Protein AF-A0A3F3MIF6-F1 (afdb_monomer_lite)

Secondary structure (DSSP, 8-state):
-PPPPHHHHHHHHHHHHHHHHHHTT-HHHHHTT---SS-EEEEEEE------EEEEEEEEESSSSEEEEEEEEEE-EEEEEEEEEEETTT--EEEEEEEEEEE--EEEEEEEEE--

Radius of gyration: 24.85 Å; chains: 1; bounding box: 62×23×60 Å

InterPro domains:
  IPR005618 Outer membrane protein, OmpW [PF03922] (40-116)
  IPR011250 Outer membrane protein/outer membrane enzyme PagP, beta-barrel [SSF56925] (25-116)

Organism: Acinetobacter baumannii (NCBI:txid470)

Structure (mmCIF, N/CA/C/O backbone):
data_AF-A0A3F3MIF6-F1
#
_entry.id   AF-A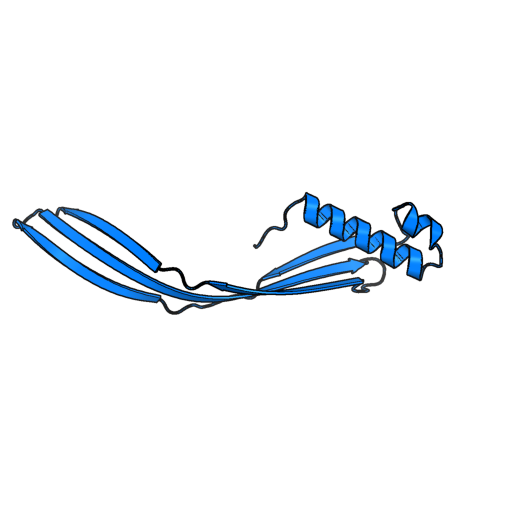0A3F3MIF6-F1
#
loop_
_atom_site.group_PDB
_atom_site.id
_atom_site.type_symbol
_atom_site.label_atom_id
_atom_site.label_alt_id
_atom_site.label_comp_id
_atom_site.label_asym_id
_atom_site.label_entity_id
_atom_site.label_seq_id
_atom_site.pdbx_PDB_ins_code
_atom_site.Cartn_x
_atom_site.Cartn_y
_atom_site.Cartn_z
_atom_site.occupancy
_atom_site.B_iso_or_equiv
_atom_site.auth_seq_id
_atom_site.auth_comp_id
_atom_site.auth_asym_id
_atom_site.auth_atom_id
_atom_site.pdbx_PDB_model_num
ATOM 1 N N . ASP A 1 1 ? 0.689 5.121 5.073 1.00 54.62 1 ASP A N 1
ATOM 2 C CA . ASP A 1 1 ? -0.659 4.987 5.651 1.00 54.62 1 ASP A CA 1
ATOM 3 C C . ASP A 1 1 ? -1.713 4.748 4.597 1.00 54.62 1 ASP A C 1
ATOM 5 O O . ASP A 1 1 ? -1.898 5.583 3.714 1.00 54.62 1 ASP A O 1
ATOM 9 N N . ILE A 1 2 ? -2.397 3.606 4.696 1.00 64.69 2 ILE A N 1
ATOM 10 C CA . ILE A 1 2 ? -3.626 3.352 3.941 1.00 64.69 2 ILE A CA 1
ATOM 11 C C . ILE A 1 2 ? -4.739 4.163 4.600 1.00 64.69 2 ILE A C 1
ATOM 13 O O . ILE A 1 2 ? -5.015 4.008 5.788 1.00 64.69 2 ILE A O 1
ATOM 17 N N . LYS A 1 3 ? -5.375 5.046 3.829 1.00 74.69 3 LYS A N 1
ATOM 18 C CA . LYS A 1 3 ? -6.500 5.851 4.307 1.00 74.69 3 LYS A CA 1
ATOM 19 C C . LYS A 1 3 ? -7.808 5.196 3.894 1.00 74.69 3 LYS A C 1
ATOM 21 O O . LYS A 1 3 ? -8.001 4.873 2.725 1.00 74.69 3 LYS A O 1
ATOM 26 N N . LEU A 1 4 ? -8.701 5.0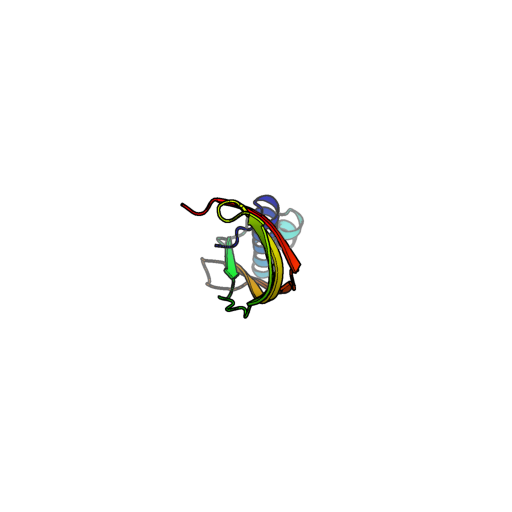21 4.862 1.00 81.81 4 LEU A N 1
ATOM 27 C CA . LEU A 1 4 ? -10.082 4.655 4.583 1.00 81.81 4 LEU A CA 1
ATOM 28 C C . LEU A 1 4 ? -10.825 5.863 4.013 1.00 81.81 4 LEU A C 1
ATOM 30 O O . LEU A 1 4 ? -10.569 6.990 4.433 1.00 81.81 4 LEU A O 1
ATOM 34 N N . ASN A 1 5 ? -11.756 5.607 3.100 1.00 89.19 5 ASN A N 1
ATOM 35 C CA . ASN A 1 5 ? -12.716 6.609 2.658 1.00 89.19 5 ASN A CA 1
ATOM 36 C C . ASN A 1 5 ? -13.569 7.090 3.855 1.00 89.19 5 ASN A C 1
ATOM 38 O O . ASN A 1 5 ? -13.907 6.293 4.737 1.00 89.19 5 ASN A O 1
ATOM 42 N N . ASP A 1 6 ? -13.897 8.383 3.879 1.00 88.88 6 ASP A N 1
ATOM 43 C CA . ASP A 1 6 ? -14.607 9.023 4.991 1.00 88.88 6 ASP A CA 1
ATOM 44 C C . ASP A 1 6 ? -16.037 8.488 5.186 1.00 88.88 6 ASP A C 1
ATOM 46 O O . ASP A 1 6 ? -16.471 8.331 6.328 1.00 88.88 6 ASP A O 1
ATOM 50 N N . GLU A 1 7 ? -16.738 8.118 4.111 1.00 91.38 7 GLU A N 1
ATOM 51 C CA . GLU A 1 7 ? -18.062 7.482 4.173 1.00 91.38 7 GLU A CA 1
ATOM 52 C C . GLU A 1 7 ? -17.966 6.091 4.806 1.00 91.38 7 GLU A C 1
ATOM 54 O O . GLU A 1 7 ? -18.670 5.798 5.767 1.00 91.38 7 GLU A O 1
ATOM 59 N N . ILE A 1 8 ? -17.009 5.264 4.365 1.00 88.75 8 ILE A N 1
ATOM 60 C CA . ILE A 1 8 ? -16.791 3.921 4.935 1.00 88.75 8 ILE A CA 1
ATOM 61 C C . ILE A 1 8 ? -16.427 4.024 6.421 1.00 88.75 8 ILE A C 1
ATOM 63 O O . ILE A 1 8 ? -16.872 3.221 7.243 1.00 88.75 8 ILE A O 1
ATOM 67 N N . ARG A 1 9 ? -15.617 5.024 6.788 1.00 90.31 9 ARG A N 1
ATOM 68 C CA . ARG A 1 9 ? -15.284 5.296 8.189 1.00 90.31 9 ARG A CA 1
ATOM 69 C C . ARG A 1 9 ? -16.537 5.656 8.985 1.00 90.31 9 ARG A C 1
ATOM 71 O O . ARG A 1 9 ? -16.704 5.131 10.083 1.00 90.31 9 ARG A O 1
ATOM 78 N N . SER A 1 10 ? -17.385 6.531 8.451 1.00 92.12 10 SER A N 1
ATOM 79 C CA . SER A 1 10 ? -18.642 6.931 9.087 1.00 92.12 10 SER A CA 1
ATOM 80 C C . SER A 1 10 ? -19.573 5.732 9.287 1.00 92.12 10 SER A C 1
ATOM 82 O O . SER A 1 10 ? -20.024 5.501 10.408 1.00 92.12 10 SER A O 1
ATOM 84 N N . ASP A 1 11 ? -19.744 4.895 8.263 1.00 91.69 11 ASP A N 1
ATOM 85 C CA . ASP A 1 11 ? -20.569 3.686 8.327 1.00 91.69 11 ASP A CA 1
ATOM 86 C C . ASP A 1 11 ? -20.069 2.695 9.386 1.00 91.69 11 ASP A C 1
ATOM 88 O O . ASP A 1 11 ? -20.859 2.136 10.151 1.00 91.69 11 ASP A O 1
ATOM 92 N N . LEU A 1 12 ? -18.750 2.500 9.479 1.00 91.19 12 LEU A N 1
ATOM 93 C CA . LEU A 1 12 ? -18.120 1.646 10.491 1.00 91.19 12 LEU A CA 1
ATOM 94 C C . LEU A 1 12 ? -18.316 2.184 11.915 1.00 91.19 12 LEU A C 1
ATOM 96 O O . LEU A 1 12 ? -18.551 1.399 12.836 1.00 91.19 12 LEU A O 1
ATOM 100 N N . ILE A 1 13 ? -18.248 3.504 12.102 1.00 92.06 13 ILE A N 1
ATOM 101 C CA . ILE A 1 13 ? -18.529 4.161 13.388 1.00 92.06 13 ILE A CA 1
ATOM 102 C C . ILE A 1 13 ? -19.997 3.958 13.768 1.00 92.06 13 ILE A C 1
ATOM 104 O O . ILE A 1 13 ? -20.286 3.479 14.867 1.00 92.06 13 ILE A O 1
ATOM 108 N N . SER A 1 14 ? -20.928 4.239 12.852 1.00 93.25 14 SER A N 1
ATOM 109 C CA . SER A 1 14 ? -22.360 4.029 13.075 1.00 93.25 14 SER A CA 1
ATOM 110 C C . SER A 1 14 ? -22.680 2.564 13.382 1.00 93.25 14 SER A C 1
ATOM 112 O O . SER A 1 14 ? -23.445 2.280 14.303 1.00 93.25 14 SER A O 1
ATOM 114 N N . ALA A 1 15 ? -22.051 1.618 12.681 1.00 92.31 15 ALA A N 1
ATOM 115 C CA . ALA A 1 15 ? -22.174 0.193 12.974 1.00 92.31 15 ALA A CA 1
ATOM 116 C C . ALA A 1 15 ? -21.637 -0.169 14.367 1.00 92.31 15 ALA A C 1
ATOM 118 O O . ALA A 1 15 ? -22.286 -0.927 15.090 1.00 92.31 15 ALA A O 1
ATOM 119 N N . GLY A 1 16 ? -20.512 0.419 14.785 1.00 91.56 16 GLY A N 1
ATOM 120 C CA . GLY A 1 16 ? -19.992 0.287 16.147 1.00 91.56 16 GLY A CA 1
ATOM 121 C C . GLY A 1 16 ? -20.999 0.748 17.206 1.00 91.56 16 GLY A C 1
ATOM 122 O O . GLY A 1 16 ? -21.243 0.031 18.179 1.00 91.56 16 GLY A O 1
ATOM 123 N N . HIS A 1 17 ? -21.664 1.888 16.989 1.00 94.44 17 HIS A N 1
ATOM 124 C CA . HIS A 1 17 ? -22.717 2.366 17.890 1.00 94.44 17 HIS A CA 1
ATOM 125 C C . HIS A 1 17 ? -23.943 1.448 17.914 1.00 94.44 17 HIS A C 1
ATOM 127 O O . HIS A 1 17 ? -24.467 1.182 18.996 1.00 94.44 17 HIS A O 1
ATOM 133 N N . MET A 1 18 ? -24.374 0.907 16.769 1.00 93.44 18 MET A N 1
ATOM 134 C CA . MET A 1 18 ? -25.468 -0.073 16.730 1.00 93.44 18 MET A CA 1
ATOM 135 C C . MET A 1 18 ? -25.134 -1.320 17.556 1.00 93.44 18 MET A C 1
ATOM 137 O O . MET A 1 18 ? -25.931 -1.722 18.402 1.00 93.44 18 MET A O 1
ATOM 141 N N . ILE A 1 19 ? -23.943 -1.899 17.363 1.00 90.81 19 ILE A N 1
ATOM 142 C CA . ILE A 1 19 ? -23.492 -3.081 18.113 1.00 90.81 19 ILE A CA 1
ATOM 143 C C . ILE A 1 19 ? -23.436 -2.768 19.610 1.00 90.81 19 ILE A C 1
ATOM 145 O O . ILE A 1 19 ? -23.973 -3.526 20.417 1.00 90.81 19 ILE A O 1
ATOM 149 N N . GLN A 1 20 ? -22.850 -1.631 19.991 1.00 92.38 20 GLN A N 1
ATOM 150 C CA . GLN A 1 20 ? -22.766 -1.234 21.394 1.00 92.38 20 GLN A CA 1
ATOM 151 C C . GLN A 1 20 ? -24.152 -1.010 22.017 1.00 92.38 20 GLN A C 1
ATOM 153 O O . GLN A 1 20 ? -24.387 -1.446 23.136 1.00 92.38 20 GLN A O 1
ATOM 158 N N . ASN A 1 21 ? -25.100 -0.403 21.299 1.00 92.50 21 ASN A N 1
ATOM 159 C CA . ASN A 1 21 ? -26.468 -0.228 21.795 1.00 92.50 21 ASN A CA 1
ATOM 160 C C . ASN A 1 21 ? -27.199 -1.563 21.994 1.00 92.50 21 ASN A C 1
ATOM 162 O O . ASN A 1 21 ? -27.983 -1.686 22.933 1.00 92.50 21 ASN A O 1
ATOM 166 N N . VAL A 1 22 ? -26.936 -2.576 21.162 1.00 90.81 22 VAL A N 1
ATOM 167 C CA . VAL A 1 22 ? -27.453 -3.936 21.392 1.00 90.81 22 VAL A CA 1
ATOM 168 C C . VAL A 1 22 ? -26.837 -4.545 22.654 1.00 90.81 22 VAL A C 1
ATOM 170 O O . VAL A 1 22 ? -27.574 -5.097 23.470 1.00 90.81 22 VAL A O 1
ATOM 173 N N . LEU A 1 23 ? -25.522 -4.400 22.851 1.00 89.88 23 LEU A N 1
ATOM 174 C CA . LEU A 1 23 ? -24.827 -4.866 24.060 1.00 89.88 23 LEU A CA 1
ATOM 175 C C . LEU A 1 23 ? -25.333 -4.165 25.332 1.00 89.88 23 LEU A C 1
ATOM 177 O O . LEU A 1 23 ? -25.445 -4.799 26.377 1.00 89.88 23 LEU A O 1
ATOM 181 N N . ASP A 1 24 ? -25.715 -2.892 25.226 1.00 90.12 24 ASP A N 1
ATOM 182 C CA . ASP A 1 24 ? -26.302 -2.099 26.312 1.00 90.12 24 ASP A CA 1
ATOM 183 C C . ASP A 1 24 ? -27.790 -2.441 26.577 1.00 90.12 24 ASP A C 1
ATOM 185 O O . ASP A 1 24 ? -28.440 -1.790 27.396 1.00 90.12 24 ASP A O 1
ATOM 189 N N . GLY A 1 25 ? -28.371 -3.416 25.862 1.00 91.25 25 GLY A N 1
ATOM 190 C CA . GLY A 1 25 ? -29.788 -3.792 25.968 1.00 91.25 25 GLY A CA 1
ATOM 191 C C . GLY A 1 25 ? -30.760 -2.794 25.322 1.00 91.25 25 GLY A C 1
ATOM 192 O O . GLY A 1 25 ? -31.974 -2.902 25.489 1.00 91.25 25 GLY A O 1
ATOM 193 N N . LYS A 1 26 ? -30.254 -1.822 24.556 1.00 92.88 26 LYS A N 1
ATOM 194 C CA . LYS A 1 26 ? -31.011 -0.745 23.898 1.00 92.88 26 LYS A CA 1
ATOM 195 C C . LYS A 1 26 ? -31.224 -1.034 22.409 1.00 92.88 26 LYS A C 1
ATOM 197 O O . LYS A 1 26 ? -30.952 -0.191 21.555 1.00 92.88 26 LYS A O 1
ATOM 202 N N . ALA A 1 27 ? -31.751 -2.213 22.080 1.00 89.31 27 ALA A N 1
ATOM 203 C CA . ALA A 1 27 ? -31.930 -2.650 20.690 1.00 89.31 27 ALA A CA 1
ATOM 204 C C . ALA A 1 27 ? -32.761 -1.670 19.831 1.00 89.31 27 ALA A C 1
ATOM 206 O O . ALA A 1 27 ? -32.436 -1.453 18.669 1.00 89.31 27 ALA A O 1
ATOM 207 N N . GLY A 1 28 ? -33.776 -1.006 20.401 1.00 90.12 28 GLY A N 1
ATOM 208 C CA . GLY A 1 28 ? -34.533 0.035 19.688 1.00 90.12 28 GLY A CA 1
ATOM 209 C C . GLY A 1 28 ? -33.672 1.239 19.281 1.00 90.12 28 GLY A C 1
ATOM 210 O O . GLY A 1 28 ? -33.774 1.722 18.160 1.00 90.12 28 GLY A O 1
ATOM 211 N N . ALA A 1 29 ? -32.746 1.669 20.145 1.00 90.19 29 ALA A N 1
ATOM 212 C CA . ALA A 1 29 ? -31.801 2.738 19.821 1.00 90.19 29 ALA A CA 1
ATOM 213 C C . ALA A 1 29 ? -30.774 2.308 18.758 1.00 90.19 29 ALA A C 1
ATOM 215 O O . ALA A 1 29 ? -30.327 3.142 17.973 1.00 90.19 29 ALA A O 1
ATOM 216 N N . ALA A 1 30 ? -30.431 1.015 18.704 1.00 89.94 30 ALA A N 1
ATOM 217 C CA . ALA A 1 30 ? -29.603 0.459 17.636 1.00 89.94 30 ALA A CA 1
ATOM 218 C C . ALA A 1 30 ? -30.322 0.502 16.276 1.00 89.94 30 ALA A C 1
ATOM 220 O O . ALA A 1 30 ? -29.719 0.909 15.288 1.00 89.94 30 ALA A O 1
ATOM 221 N N . LEU A 1 31 ? -31.613 0.151 16.227 1.00 91.25 31 LEU A N 1
ATOM 222 C CA . LEU A 1 31 ? -32.421 0.239 15.002 1.00 91.25 31 LEU A CA 1
ATOM 223 C C . LEU A 1 31 ? -32.573 1.686 14.512 1.00 91.25 31 LEU A C 1
ATOM 225 O O . LEU A 1 31 ? -32.469 1.946 13.314 1.00 91.25 31 LEU A O 1
ATOM 229 N N . ASP A 1 32 ? -32.732 2.627 15.444 1.00 92.62 32 ASP A N 1
ATOM 230 C CA . ASP A 1 32 ? -32.788 4.066 15.164 1.00 92.62 32 ASP A CA 1
ATOM 231 C C . ASP A 1 32 ? -31.416 4.677 14.796 1.00 92.62 32 ASP A C 1
ATOM 233 O O . ASP A 1 32 ? -31.343 5.877 14.532 1.00 92.62 32 ASP A O 1
ATOM 237 N N . ARG A 1 33 ? -30.323 3.892 14.810 1.00 89.12 33 ARG A N 1
ATOM 238 C CA . ARG A 1 33 ? -28.932 4.348 14.603 1.00 89.12 33 ARG A CA 1
ATOM 239 C C . ARG A 1 33 ? -28.506 5.498 15.525 1.00 89.12 33 ARG A C 1
ATOM 241 O O . ARG A 1 33 ? -27.756 6.385 15.124 1.00 89.12 33 ARG A O 1
ATOM 248 N N . LYS A 1 34 ? -28.981 5.497 16.771 1.00 91.12 34 LYS A N 1
ATOM 249 C CA . LYS A 1 34 ? -28.584 6.506 17.761 1.00 91.12 34 LYS A CA 1
ATOM 250 C C . LYS A 1 34 ? -27.154 6.268 18.237 1.00 91.12 34 LYS A C 1
ATOM 252 O O . LYS A 1 34 ? -26.680 5.132 18.27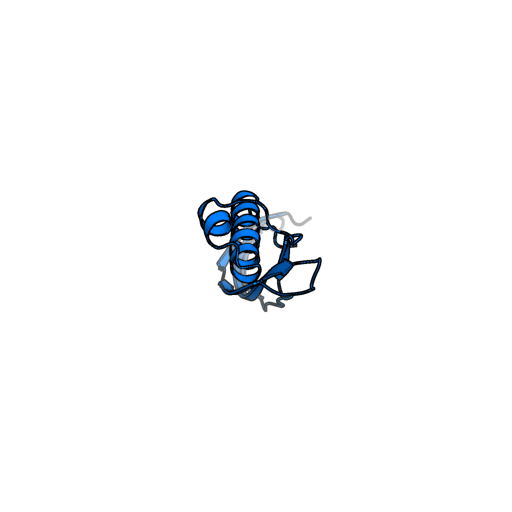4 1.00 91.12 34 LYS A O 1
ATOM 257 N N . GLU A 1 35 ? -26.505 7.345 18.660 1.00 91.56 35 GLU A N 1
ATOM 258 C CA . GLU A 1 35 ? -25.246 7.294 19.408 1.00 91.56 35 GLU A CA 1
ATOM 259 C C . GLU A 1 35 ? -25.390 6.366 20.630 1.00 91.56 35 GLU A C 1
ATOM 261 O O . GLU A 1 35 ? -26.460 6.266 21.241 1.00 91.56 35 GLU A O 1
ATOM 266 N N . SER A 1 36 ? -24.318 5.651 20.964 1.00 90.31 36 SER A N 1
ATOM 267 C CA . SER A 1 36 ? -24.277 4.705 22.086 1.00 90.31 36 SER A CA 1
ATOM 268 C C . SER A 1 36 ? -23.495 5.271 23.273 1.00 90.31 36 SER A C 1
ATOM 270 O O . SER A 1 36 ? -23.016 6.399 23.239 1.00 90.31 36 SER A O 1
ATOM 272 N N . SER A 1 37 ? -23.340 4.486 24.342 1.00 88.38 37 SER A N 1
ATOM 273 C CA . SER A 1 37 ? -22.495 4.857 25.488 1.00 88.38 37 SER A CA 1
ATOM 274 C C . SER A 1 37 ? -20.981 4.789 25.202 1.00 88.38 37 SER A C 1
ATOM 276 O O . SER A 1 37 ? -20.170 5.196 26.037 1.00 88.38 37 SER A O 1
ATOM 278 N N . GLY A 1 38 ? -20.585 4.236 24.051 1.00 86.38 38 GLY A N 1
ATOM 279 C CA . GLY A 1 38 ? -19.194 3.980 23.682 1.00 86.38 38 GLY A CA 1
ATOM 280 C C . GLY A 1 38 ? -18.613 5.024 22.731 1.00 86.38 38 GLY A C 1
ATOM 281 O O . GLY A 1 38 ? -19.318 5.535 21.870 1.00 86.38 38 GLY A O 1
ATOM 282 N N . ASN A 1 39 ? -17.305 5.271 22.830 1.00 89.44 39 ASN A N 1
ATOM 283 C CA . ASN A 1 39 ? -16.558 6.084 21.867 1.00 89.44 39 ASN A CA 1
ATOM 284 C C . ASN A 1 39 ? -15.938 5.182 20.786 1.00 89.44 39 ASN A C 1
ATOM 286 O O . ASN A 1 39 ? -15.025 4.406 21.081 1.00 89.44 39 ASN A O 1
ATOM 290 N N . MET A 1 40 ? -16.455 5.243 19.559 1.00 89.94 40 MET A N 1
ATOM 291 C CA . MET A 1 40 ? -16.036 4.370 18.460 1.00 89.94 40 MET A CA 1
ATOM 292 C C . MET A 1 40 ? -14.861 4.966 17.687 1.00 89.94 40 MET A C 1
ATOM 294 O O . MET A 1 40 ? -14.950 6.066 17.149 1.00 89.94 40 MET A O 1
ATOM 298 N N . VAL A 1 41 ? -13.775 4.202 17.550 1.00 88.81 41 VAL A N 1
ATOM 299 C CA . VAL A 1 41 ? -12.636 4.583 16.707 1.00 88.81 41 VAL A CA 1
ATOM 300 C C . VAL A 1 41 ? -12.298 3.476 15.723 1.00 88.81 41 VAL A C 1
ATOM 302 O O . VAL A 1 41 ? -12.122 2.316 16.097 1.00 88.81 41 VAL A O 1
ATOM 305 N N . VAL A 1 42 ? -12.178 3.867 14.455 1.00 88.56 42 VAL A N 1
ATOM 306 C CA . VAL A 1 42 ? -11.765 2.991 13.355 1.00 88.56 42 VAL A CA 1
ATOM 307 C C . VAL A 1 42 ? -10.250 3.052 13.215 1.00 88.56 42 VAL A C 1
ATOM 309 O O . VAL A 1 42 ? -9.697 4.105 12.873 1.00 88.56 42 VAL A O 1
ATOM 312 N N . LYS A 1 43 ? -9.595 1.918 13.453 1.00 85.12 43 LYS A N 1
ATOM 313 C CA . LYS A 1 43 ? -8.176 1.705 13.181 1.00 85.12 43 LYS A CA 1
ATOM 314 C C . LYS A 1 43 ? -8.021 0.904 11.898 1.00 85.12 43 LYS A C 1
ATOM 316 O O . LYS A 1 43 ? -8.749 -0.060 11.664 1.00 85.12 43 LYS A O 1
ATOM 321 N N . VAL A 1 44 ? -7.091 1.341 11.060 1.00 84.06 44 VAL A N 1
ATOM 322 C CA . VAL A 1 44 ? -6.758 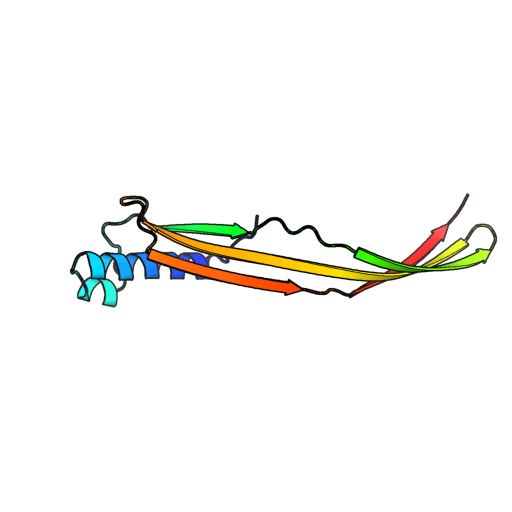0.681 9.802 1.00 84.06 44 VAL A CA 1
ATOM 323 C C . VAL A 1 44 ? -5.261 0.483 9.798 1.00 84.06 44 VAL A C 1
ATOM 325 O O . VAL A 1 44 ? -4.521 1.461 9.812 1.00 84.06 44 VAL A O 1
ATOM 328 N N . ASP A 1 45 ? -4.851 -0.776 9.763 1.00 82.44 45 ASP A N 1
ATOM 329 C CA . ASP A 1 45 ? -3.452 -1.164 9.744 1.00 82.44 45 ASP A CA 1
ATOM 330 C C . ASP A 1 45 ? -3.178 -1.933 8.454 1.00 82.44 45 ASP A C 1
ATOM 332 O O . ASP A 1 45 ? -3.939 -2.816 8.046 1.00 82.44 45 ASP A O 1
ATOM 336 N N . ALA A 1 46 ? -2.089 -1.580 7.787 1.00 79.81 46 ALA A N 1
ATOM 337 C CA . ALA A 1 46 ? -1.583 -2.302 6.634 1.00 79.81 46 ALA A CA 1
ATOM 338 C C . ALA A 1 46 ? -0.241 -2.904 7.019 1.00 79.81 46 ALA A C 1
ATOM 340 O O . ALA A 1 46 ? 0.610 -2.193 7.551 1.00 79.81 46 ALA A O 1
ATOM 341 N N . ASP A 1 47 ? -0.068 -4.198 6.776 1.00 79.31 47 ASP A N 1
ATOM 342 C CA . ASP A 1 47 ? 1.209 -4.844 7.039 1.00 79.31 47 ASP A CA 1
ATOM 343 C C . ASP A 1 47 ? 2.251 -4.339 5.999 1.00 79.31 47 ASP A C 1
ATOM 345 O O . ASP A 1 47 ? 1.917 -3.993 4.860 1.00 79.31 47 ASP A O 1
ATOM 349 N N . ASP A 1 48 ? 3.528 -4.250 6.380 1.00 67.25 48 ASP A N 1
ATOM 350 C CA . ASP A 1 48 ? 4.592 -3.900 5.430 1.00 67.25 48 ASP A CA 1
ATOM 351 C C . ASP A 1 48 ? 4.861 -5.086 4.493 1.00 67.25 48 ASP A C 1
ATOM 353 O O . ASP A 1 48 ? 5.141 -6.204 4.935 1.00 67.25 48 ASP A O 1
ATOM 357 N N . ALA A 1 49 ? 4.793 -4.845 3.183 1.00 70.12 49 ALA A N 1
ATOM 358 C CA . ALA A 1 49 ? 5.041 -5.851 2.156 1.00 70.12 49 ALA A CA 1
ATOM 359 C C . ALA A 1 49 ? 6.337 -5.535 1.401 1.00 70.12 49 ALA A C 1
ATOM 361 O O . ALA A 1 49 ? 6.438 -4.519 0.715 1.00 70.12 49 ALA A O 1
ATOM 362 N N . ILE A 1 50 ? 7.322 -6.432 1.486 1.00 70.62 50 ILE A N 1
ATOM 363 C CA . ILE A 1 50 ? 8.511 -6.401 0.627 1.00 70.62 50 ILE A CA 1
ATOM 364 C C . ILE A 1 50 ? 8.237 -7.300 -0.578 1.00 70.62 50 ILE A C 1
ATOM 366 O O . ILE A 1 50 ? 7.949 -8.487 -0.421 1.00 70.62 50 ILE A O 1
ATOM 370 N N . ALA A 1 51 ? 8.338 -6.732 -1.779 1.00 78.44 51 ALA A N 1
ATOM 371 C CA . ALA A 1 51 ? 8.037 -7.419 -3.028 1.00 78.44 51 ALA A CA 1
ATOM 372 C C . ALA A 1 51 ? 9.275 -7.500 -3.933 1.00 78.44 51 ALA A C 1
ATOM 374 O O . ALA A 1 51 ? 9.871 -6.461 -4.229 1.00 78.44 51 ALA A O 1
ATOM 375 N N . PRO A 1 52 ? 9.668 -8.697 -4.411 1.00 85.44 52 PRO A N 1
ATOM 376 C CA . PRO A 1 52 ? 10.682 -8.801 -5.451 1.00 85.44 52 PRO A CA 1
ATOM 377 C C . PRO A 1 52 ? 10.143 -8.230 -6.770 1.00 85.44 52 PRO A C 1
ATOM 379 O O . PRO A 1 52 ? 8.979 -8.449 -7.124 1.00 85.44 52 PRO A O 1
ATOM 382 N N . ILE A 1 53 ? 11.012 -7.526 -7.502 1.00 89.56 53 ILE A N 1
ATOM 383 C CA . ILE A 1 53 ? 10.725 -6.980 -8.832 1.00 89.56 53 ILE A CA 1
ATOM 384 C C . ILE A 1 53 ? 11.688 -7.611 -9.833 1.00 89.56 53 ILE A C 1
ATOM 386 O O . ILE A 1 53 ? 12.904 -7.576 -9.642 1.00 89.56 53 ILE A O 1
ATOM 390 N N . PHE A 1 54 ? 11.143 -8.165 -10.911 1.00 92.50 54 PHE A N 1
ATOM 391 C CA . PHE A 1 54 ? 11.906 -8.681 -12.042 1.00 92.50 54 PHE A CA 1
ATOM 392 C C . PHE A 1 54 ? 11.775 -7.713 -13.208 1.00 92.50 54 PHE A C 1
ATOM 394 O O . PHE A 1 54 ? 10.660 -7.404 -13.613 1.00 92.50 54 PHE A O 1
ATOM 401 N N . THR A 1 55 ? 12.897 -7.254 -13.760 1.00 95.88 55 THR A N 1
ATOM 402 C CA . THR A 1 55 ? 12.919 -6.319 -14.892 1.00 95.88 55 THR A CA 1
ATOM 403 C C . THR A 1 55 ? 13.680 -6.934 -16.054 1.00 95.88 55 THR A C 1
ATOM 405 O O . THR A 1 55 ? 14.810 -7.387 -15.885 1.00 95.88 55 THR A O 1
ATOM 408 N N . ALA A 1 56 ? 13.071 -6.908 -17.234 1.00 97.00 56 ALA A N 1
ATOM 409 C CA . ALA A 1 56 ? 13.699 -7.256 -18.497 1.00 97.00 56 ALA A CA 1
ATOM 410 C C . ALA A 1 56 ? 13.633 -6.048 -19.429 1.00 97.00 56 ALA A C 1
ATOM 412 O O . ALA A 1 56 ? 12.608 -5.376 -19.519 1.00 97.00 56 ALA A O 1
ATOM 413 N N . GLY A 1 57 ? 14.720 -5.756 -20.129 1.00 96.12 57 GLY A N 1
ATOM 414 C CA . GLY A 1 57 ? 14.760 -4.630 -21.046 1.00 96.12 57 GLY A CA 1
ATOM 415 C C . GLY A 1 57 ? 15.906 -4.731 -22.027 1.00 96.12 57 GLY A C 1
ATOM 416 O O . GLY A 1 57 ? 16.817 -5.542 -21.862 1.00 96.12 57 GLY A O 1
ATOM 417 N N . PHE A 1 58 ? 15.833 -3.898 -23.052 1.00 96.44 58 PHE A N 1
ATOM 418 C CA . PHE A 1 58 ? 16.878 -3.735 -24.040 1.00 96.44 58 PHE A CA 1
ATOM 419 C C . PHE A 1 58 ? 17.100 -2.253 -24.323 1.00 96.44 58 PHE A C 1
ATOM 421 O O . PHE A 1 58 ? 16.207 -1.416 -24.158 1.00 96.44 58 PHE A O 1
ATOM 428 N N . THR A 1 59 ? 18.310 -1.961 -24.774 1.00 95.75 59 THR A N 1
ATOM 429 C CA . THR A 1 59 ? 18.732 -0.635 -25.207 1.00 95.75 59 THR A CA 1
ATOM 430 C C . THR A 1 59 ? 19.139 -0.724 -26.670 1.00 95.75 59 THR A C 1
ATOM 432 O O . THR A 1 59 ? 19.734 -1.721 -27.079 1.00 95.75 59 THR A O 1
ATOM 435 N N . TYR A 1 60 ? 18.804 0.294 -27.456 1.00 94.12 60 TYR A N 1
ATOM 436 C CA . TYR A 1 60 ? 19.230 0.415 -28.845 1.00 94.12 60 TYR A CA 1
ATOM 437 C C . TYR A 1 60 ? 19.868 1.779 -29.083 1.00 94.12 60 TYR A C 1
ATOM 439 O O . TYR A 1 60 ? 19.237 2.810 -28.846 1.00 94.12 60 TYR A O 1
ATOM 447 N N . ASP A 1 61 ? 21.099 1.774 -29.580 1.00 95.56 61 ASP A N 1
ATOM 448 C CA . ASP A 1 61 ? 21.849 2.984 -29.894 1.00 95.56 61 ASP A CA 1
ATOM 449 C C . ASP A 1 61 ? 21.540 3.410 -31.335 1.00 95.56 61 ASP A C 1
ATOM 451 O O . ASP A 1 61 ? 21.793 2.673 -32.289 1.00 95.56 61 ASP A O 1
ATOM 455 N N . PHE A 1 62 ? 20.971 4.603 -31.512 1.00 90.81 62 PHE A N 1
ATOM 456 C CA . PHE A 1 62 ? 20.743 5.173 -32.843 1.00 90.81 62 PHE A CA 1
ATOM 457 C C . PHE A 1 62 ? 22.028 5.763 -33.428 1.00 90.81 62 PHE A C 1
ATOM 459 O O . PHE A 1 62 ? 22.241 5.718 -34.638 1.00 90.81 62 PHE A O 1
ATOM 466 N N . ASN A 1 63 ? 22.850 6.365 -32.570 1.00 91.25 63 ASN A N 1
ATOM 467 C CA . ASN A 1 63 ? 24.186 6.881 -32.858 1.00 91.25 63 ASN A CA 1
ATOM 468 C C . ASN A 1 63 ? 24.971 6.988 -31.536 1.00 91.25 63 ASN A C 1
ATOM 470 O O . ASN A 1 63 ? 24.420 6.706 -30.474 1.00 91.25 63 ASN A O 1
ATOM 474 N N . ASP A 1 64 ? 26.225 7.443 -31.592 1.00 91.56 64 ASP A N 1
ATOM 475 C CA . ASP A 1 64 ? 27.122 7.530 -30.425 1.00 91.56 64 ASP A CA 1
ATOM 476 C C . ASP A 1 64 ? 26.573 8.371 -29.260 1.00 91.56 64 ASP A C 1
ATOM 478 O O . ASP A 1 64 ? 27.014 8.220 -28.119 1.00 91.56 64 ASP A O 1
ATOM 482 N N . SER A 1 65 ? 25.614 9.259 -29.533 1.00 94.44 65 SER A N 1
ATOM 483 C CA . SER A 1 65 ? 25.049 10.168 -28.540 1.00 94.44 65 SER A CA 1
ATOM 484 C C . SER A 1 65 ? 23.595 9.872 -28.187 1.00 94.44 65 SER A C 1
ATOM 486 O O . SER A 1 65 ? 23.162 10.281 -27.120 1.00 94.44 65 SER A O 1
ATOM 488 N N . TRP A 1 66 ? 22.828 9.172 -29.024 1.00 96.56 66 TRP A N 1
ATOM 489 C CA . TRP A 1 66 ? 21.392 8.948 -28.832 1.00 96.56 66 TRP A CA 1
ATOM 490 C C . TRP A 1 66 ? 21.059 7.463 -28.744 1.00 96.56 66 TRP A C 1
ATOM 492 O O . TRP A 1 66 ? 21.348 6.704 -29.668 1.00 96.56 66 TRP A O 1
ATOM 502 N N . TYR A 1 67 ? 20.344 7.072 -27.690 1.00 96.31 67 TYR A N 1
ATOM 503 C CA . TYR A 1 67 ? 19.886 5.698 -27.478 1.00 96.31 67 TYR A CA 1
ATOM 504 C C . TYR A 1 67 ? 18.433 5.652 -27.002 1.00 96.31 67 TYR A C 1
ATOM 506 O O . TYR A 1 67 ? 17.928 6.601 -26.406 1.00 96.31 67 TYR A O 1
ATOM 514 N N . THR A 1 68 ? 17.739 4.546 -27.249 1.00 96.38 68 THR A N 1
ATOM 515 C CA . THR A 1 68 ? 16.419 4.259 -26.676 1.00 96.38 68 THR A CA 1
ATOM 516 C C . THR A 1 68 ? 16.493 3.086 -25.721 1.00 96.38 68 THR A C 1
ATOM 518 O O . THR A 1 68 ? 17.291 2.172 -25.908 1.00 96.38 68 THR A O 1
ATOM 521 N N . VAL A 1 69 ? 15.645 3.112 -24.700 1.00 96.94 69 VAL A N 1
ATOM 522 C CA . VAL A 1 69 ? 15.492 2.038 -23.725 1.00 96.94 69 VAL A CA 1
ATOM 523 C C . VAL A 1 69 ? 14.042 1.598 -23.735 1.00 96.94 69 VAL A C 1
ATOM 525 O O . VAL A 1 69 ? 13.140 2.427 -23.612 1.00 96.94 69 VAL A O 1
ATOM 528 N N . ALA A 1 70 ? 13.829 0.293 -23.828 1.00 97.44 70 ALA A N 1
ATOM 529 C CA . ALA A 1 70 ? 12.535 -0.331 -23.625 1.00 97.44 70 ALA A CA 1
ATOM 530 C C . ALA A 1 70 ? 12.664 -1.380 -22.521 1.00 97.44 70 ALA A C 1
ATOM 532 O O . ALA A 1 70 ? 13.576 -2.209 -22.545 1.00 97.44 70 ALA A O 1
ATOM 533 N N . SER A 1 71 ? 11.759 -1.365 -21.548 1.00 96.94 71 SER A N 1
ATOM 534 C CA . SER A 1 71 ? 11.741 -2.366 -20.486 1.00 96.94 71 SER A CA 1
ATOM 535 C C . SER A 1 71 ? 10.333 -2.716 -20.028 1.00 96.94 71 SER A C 1
ATOM 537 O O . SER A 1 71 ? 9.374 -1.960 -20.185 1.00 96.94 71 SER A O 1
ATOM 539 N N . VAL A 1 72 ? 10.223 -3.909 -19.461 1.00 96.06 72 VAL A N 1
ATOM 540 C CA . VAL A 1 72 ? 9.049 -4.423 -18.777 1.00 96.06 72 VAL A CA 1
ATOM 541 C C . VAL A 1 72 ? 9.485 -4.976 -17.426 1.00 96.06 72 VAL A C 1
ATOM 543 O O . VAL A 1 72 ? 10.488 -5.682 -17.314 1.00 96.06 72 VAL A O 1
ATOM 546 N N . SER A 1 73 ? 8.730 -4.648 -16.391 1.00 94.75 73 SER A N 1
ATOM 547 C CA . SER A 1 73 ? 8.967 -5.075 -15.022 1.00 94.75 73 SER A CA 1
ATOM 548 C C . SER A 1 73 ? 7.725 -5.747 -14.462 1.00 94.75 73 SER A C 1
ATOM 550 O O . SER A 1 73 ? 6.607 -5.319 -14.729 1.00 94.75 73 SER A O 1
ATOM 552 N N . TYR A 1 74 ? 7.924 -6.777 -13.653 1.00 90.12 74 TYR A N 1
ATOM 553 C CA . TYR A 1 74 ? 6.878 -7.474 -12.919 1.00 90.12 74 TYR A CA 1
ATOM 554 C C . TYR A 1 74 ? 7.190 -7.418 -11.427 1.00 90.12 74 TYR A C 1
ATOM 556 O O . TYR A 1 74 ? 8.306 -7.752 -11.022 1.00 90.12 74 TYR A O 1
ATOM 564 N N . ALA A 1 75 ? 6.216 -7.021 -10.611 1.00 89.38 75 ALA A N 1
ATOM 565 C CA . ALA A 1 75 ? 6.334 -7.039 -9.156 1.00 89.38 75 ALA A CA 1
ATOM 566 C C . ALA A 1 75 ? 5.375 -8.073 -8.560 1.00 89.38 75 ALA A C 1
ATOM 568 O O . ALA A 1 75 ? 4.241 -8.187 -9.008 1.00 89.38 75 ALA A O 1
ATOM 569 N N . LYS A 1 76 ? 5.812 -8.797 -7.526 1.00 83.25 76 LYS A N 1
ATOM 570 C CA . LYS A 1 76 ? 4.940 -9.706 -6.769 1.00 83.25 76 LYS A CA 1
ATOM 571 C C . LYS A 1 76 ? 4.531 -9.066 -5.446 1.00 83.25 76 LYS A C 1
ATOM 573 O O . LYS A 1 76 ? 5.262 -9.191 -4.461 1.00 83.25 76 LYS A O 1
ATOM 578 N N . LEU A 1 77 ? 3.398 -8.361 -5.420 1.00 77.19 77 LEU A N 1
ATOM 579 C CA . LEU A 1 77 ? 2.918 -7.634 -4.242 1.00 77.19 77 LEU A CA 1
ATOM 580 C C . LEU A 1 77 ? 1.886 -8.469 -3.471 1.00 77.19 77 LEU A C 1
ATOM 582 O O . LEU A 1 77 ? 0.766 -8.672 -3.929 1.00 77.19 77 LEU A O 1
ATOM 586 N N . ASN A 1 78 ? 2.251 -8.900 -2.264 1.00 76.75 78 ASN A N 1
ATOM 587 C CA . ASN A 1 78 ? 1.330 -9.544 -1.328 1.00 76.75 78 ASN A CA 1
ATOM 588 C C . ASN A 1 78 ? 1.214 -8.667 -0.081 1.00 76.75 78 ASN A C 1
ATOM 590 O O . ASN A 1 78 ? 2.162 -8.615 0.702 1.00 76.75 78 ASN A O 1
ATOM 594 N N . ASN A 1 79 ? 0.075 -8.005 0.125 1.00 73.06 79 ASN A N 1
ATOM 595 C CA . ASN A 1 79 ? -0.175 -7.225 1.339 1.00 73.06 79 ASN A CA 1
ATOM 596 C C . ASN A 1 79 ? -1.466 -7.674 2.048 1.00 73.06 79 ASN A C 1
ATOM 598 O O . ASN A 1 79 ? -2.400 -8.182 1.428 1.00 73.06 79 ASN A O 1
ATOM 602 N N . ARG A 1 80 ? -1.529 -7.503 3.369 1.00 79.06 80 ARG A N 1
ATOM 603 C CA . ARG A 1 80 ? -2.714 -7.708 4.194 1.00 79.06 80 ARG A CA 1
ATOM 604 C C . ARG A 1 80 ? -3.094 -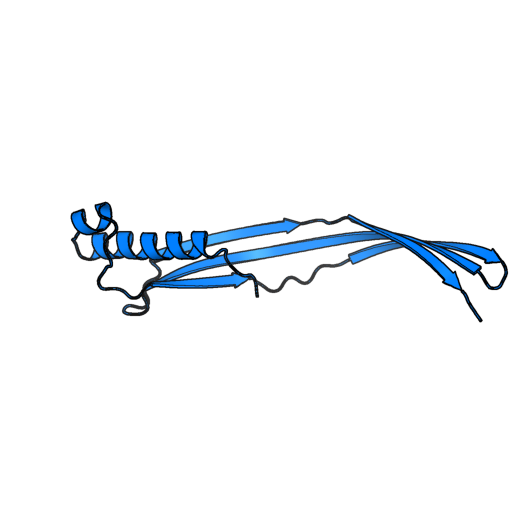6.399 4.876 1.00 79.06 80 ARG A C 1
ATOM 606 O O . ARG A 1 80 ? -2.291 -5.781 5.564 1.00 79.06 80 ARG A O 1
ATOM 613 N N . THR A 1 81 ? -4.359 -6.023 4.740 1.00 81.38 81 THR A N 1
ATOM 614 C CA . THR A 1 81 ? -4.954 -4.886 5.447 1.00 81.38 81 THR A CA 1
ATOM 615 C C . THR A 1 81 ? -5.913 -5.401 6.514 1.00 81.38 81 THR A C 1
ATOM 617 O O . THR A 1 81 ? -6.651 -6.365 6.284 1.00 81.38 81 THR A O 1
ATOM 620 N N . LYS A 1 82 ? -5.891 -4.781 7.692 1.00 83.81 82 LYS A N 1
ATOM 621 C CA . LYS A 1 82 ? -6.775 -5.059 8.826 1.00 83.81 82 LYS A CA 1
ATOM 622 C C . LYS A 1 82 ? -7.566 -3.795 9.155 1.00 83.81 82 LYS A C 1
ATOM 624 O O . LYS A 1 82 ? -7.008 -2.701 9.180 1.00 83.81 82 LYS A O 1
ATOM 629 N N . ILE A 1 83 ? -8.865 -3.952 9.382 1.00 82.50 83 ILE A N 1
ATOM 630 C CA . ILE A 1 83 ? -9.773 -2.878 9.792 1.00 82.50 83 ILE A CA 1
ATOM 631 C C . ILE A 1 83 ? -10.427 -3.309 11.099 1.00 82.50 83 ILE A C 1
ATOM 633 O O . ILE A 1 83 ? -11.112 -4.332 11.140 1.00 82.50 83 ILE A O 1
ATOM 637 N N . ASP A 1 84 ? -10.230 -2.512 12.144 1.00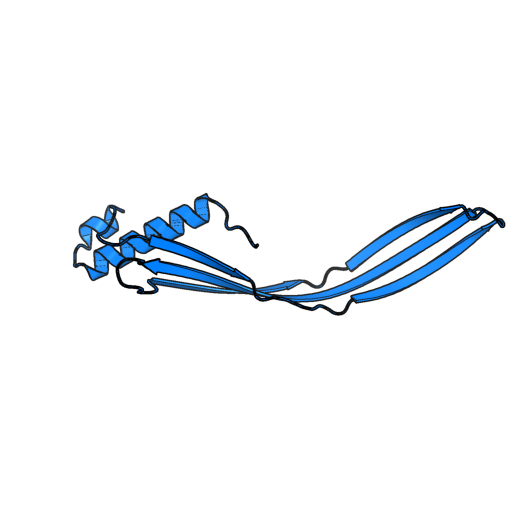 87.69 84 ASP A N 1
ATOM 638 C CA . ASP A 1 84 ? -10.782 -2.743 13.473 1.00 87.69 84 ASP A CA 1
ATOM 639 C C . ASP A 1 84 ? -11.613 -1.537 13.923 1.00 87.69 84 ASP A C 1
ATOM 641 O O . ASP A 1 84 ? -11.162 -0.392 13.849 1.00 87.69 84 ASP A O 1
ATOM 645 N N . VAL A 1 85 ? -12.817 -1.786 14.444 1.00 84.94 85 VAL A N 1
ATOM 646 C CA . VAL A 1 85 ? -13.608 -0.767 15.156 1.00 84.94 85 VAL A CA 1
ATOM 647 C C . VAL A 1 85 ? -13.574 -1.082 16.637 1.00 84.94 85 VAL A C 1
ATOM 649 O O . VAL A 1 85 ? -14.019 -2.149 17.072 1.00 84.94 85 VAL A O 1
ATOM 652 N N . ILE A 1 86 ? -13.018 -0.153 17.405 1.00 87.44 86 ILE A N 1
ATOM 653 C CA . ILE A 1 86 ? -12.753 -0.319 18.830 1.00 87.44 86 ILE A CA 1
ATOM 654 C C . ILE A 1 86 ? -13.609 0.675 19.602 1.00 87.44 86 ILE A C 1
ATOM 656 O O . ILE A 1 86 ? -13.597 1.871 19.307 1.00 87.44 86 ILE A O 1
ATOM 660 N N . ASN A 1 87 ? -14.298 0.188 20.631 1.00 84.25 87 ASN A N 1
ATOM 661 C CA . ASN A 1 87 ? -14.856 1.044 21.664 1.00 84.25 87 ASN A CA 1
ATOM 662 C C . ASN A 1 87 ? -13.730 1.466 22.612 1.00 84.25 87 ASN A C 1
ATOM 664 O O . ASN A 1 87 ? -13.231 0.654 23.388 1.00 84.25 87 ASN A O 1
ATOM 668 N N . GLN A 1 88 ? -13.318 2.729 22.568 1.00 80.75 88 GLN A N 1
ATOM 669 C CA . GLN A 1 88 ? -12.224 3.225 23.403 1.00 80.75 88 GLN A CA 1
ATOM 670 C C . GLN A 1 88 ? -12.558 3.236 24.899 1.00 80.75 88 GLN A C 1
ATOM 672 O O . GLN A 1 88 ? -11.642 3.161 25.713 1.00 80.75 88 GLN A O 1
ATOM 677 N N . ASN A 1 89 ? -13.841 3.275 25.268 1.00 81.75 89 ASN A N 1
ATOM 678 C CA . ASN A 1 89 ? -14.255 3.307 26.673 1.00 81.75 89 ASN A CA 1
ATOM 679 C C . ASN A 1 89 ? -14.031 1.952 27.361 1.00 81.75 89 ASN A C 1
ATOM 681 O O . ASN A 1 89 ? -13.770 1.904 28.558 1.00 81.75 89 ASN A O 1
ATOM 685 N N . THR A 1 90 ? -14.135 0.851 26.611 1.00 78.12 90 THR A N 1
ATOM 686 C CA . THR A 1 90 ? -14.036 -0.522 27.140 1.00 78.12 90 THR A CA 1
ATOM 687 C C . THR A 1 90 ? -12.849 -1.306 26.582 1.00 78.12 90 THR A C 1
ATOM 689 O O . THR A 1 90 ? -12.534 -2.381 27.083 1.00 78.12 90 THR A O 1
ATOM 692 N N . GLY A 1 91 ? -12.205 -0.810 25.524 1.00 79.44 91 GLY A N 1
ATOM 693 C CA . GLY A 1 91 ? -11.199 -1.540 24.751 1.00 79.44 91 GLY A CA 1
ATOM 694 C C . GLY A 1 91 ? -11.776 -2.668 23.886 1.00 79.44 91 GLY A C 1
ATOM 695 O O . GLY A 1 91 ? -11.015 -3.382 23.234 1.00 79.44 91 GLY A O 1
ATOM 696 N N . ALA A 1 92 ? -13.101 -2.847 23.860 1.00 80.88 92 ALA A N 1
ATOM 697 C CA . ALA A 1 92 ? -13.735 -3.933 23.127 1.00 80.88 92 ALA A CA 1
ATOM 698 C C . ALA A 1 92 ? -13.648 -3.705 21.612 1.00 80.88 92 ALA A C 1
ATOM 700 O O . ALA A 1 92 ? -14.031 -2.649 21.101 1.00 80.88 92 ALA A O 1
ATOM 701 N N . ARG A 1 93 ? -13.182 -4.723 20.882 1.00 87.00 93 ARG A N 1
ATOM 702 C CA . ARG A 1 93 ? -13.224 -4.749 19.417 1.00 87.00 93 ARG A CA 1
ATOM 703 C C . ARG A 1 93 ? -14.595 -5.238 18.962 1.00 87.00 93 ARG A C 1
ATOM 705 O O . ARG A 1 93 ? -14.935 -6.396 19.188 1.00 87.00 93 ARG A O 1
ATOM 712 N N . LEU A 1 94 ? -15.356 -4.358 18.320 1.00 84.94 94 LEU A N 1
ATOM 713 C CA . LEU A 1 94 ? -16.732 -4.630 17.895 1.00 84.94 94 LEU A CA 1
ATOM 714 C C . LEU A 1 94 ? -16.812 -5.125 16.449 1.00 84.94 94 LEU A C 1
ATOM 716 O O . LEU A 1 94 ? -17.686 -5.920 16.119 1.00 84.94 94 LEU A O 1
ATOM 720 N N . ILE A 1 95 ? -15.895 -4.674 15.591 1.00 86.38 95 ILE A N 1
ATOM 721 C CA . ILE A 1 95 ? -15.829 -5.065 14.179 1.00 86.38 95 ILE A CA 1
ATOM 722 C C . ILE A 1 95 ? -14.377 -5.407 13.847 1.00 86.38 95 ILE A C 1
ATOM 724 O O . ILE A 1 95 ? -13.469 -4.690 14.267 1.00 86.38 95 ILE A O 1
ATOM 728 N N . HIS A 1 96 ? -14.178 -6.501 13.110 1.00 88.31 96 HIS A N 1
ATOM 729 C CA . HIS A 1 96 ? -12.880 -6.953 12.613 1.00 88.31 96 HIS A CA 1
ATOM 730 C C . HIS A 1 96 ? -13.013 -7.420 11.163 1.00 88.31 96 HIS A C 1
ATOM 732 O O . HIS A 1 96 ? -13.813 -8.309 10.870 1.00 88.31 96 HIS A O 1
ATOM 738 N N . GLY A 1 97 ? -12.204 -6.855 10.271 1.00 83.69 97 GLY A N 1
ATOM 739 C CA . GLY A 1 97 ? -12.080 -7.290 8.883 1.00 83.69 97 GLY A CA 1
ATOM 740 C C . GLY A 1 97 ? -10.617 -7.433 8.484 1.00 83.69 97 GLY A C 1
ATOM 741 O O . GLY A 1 97 ? -9.789 -6.597 8.841 1.00 83.69 97 GLY A O 1
ATOM 742 N N . SER A 1 98 ? -10.288 -8.478 7.722 1.00 84.31 98 SER A N 1
ATOM 743 C CA . SER A 1 98 ? -8.973 -8.623 7.094 1.00 84.31 98 SER A CA 1
ATOM 744 C C . SER A 1 98 ? -9.132 -8.886 5.607 1.00 84.31 98 SER A C 1
ATOM 746 O O . SER A 1 98 ? -9.835 -9.813 5.209 1.00 84.31 98 SER A O 1
ATOM 748 N N . THR A 1 99 ? -8.425 -8.101 4.801 1.00 82.06 99 THR A N 1
ATOM 749 C CA . THR A 1 99 ? -8.408 -8.234 3.346 1.00 82.06 99 THR A CA 1
ATOM 750 C C . THR A 1 99 ? -6.992 -8.537 2.893 1.00 82.06 99 THR A C 1
ATOM 752 O O . THR A 1 99 ? -6.041 -7.872 3.307 1.00 82.06 99 THR A O 1
ATOM 755 N N . LYS A 1 100 ? -6.846 -9.556 2.043 1.00 77.94 100 LYS A N 1
ATOM 756 C CA . LYS A 1 100 ? -5.595 -9.839 1.342 1.00 77.94 100 LYS A CA 1
ATOM 757 C C . LYS A 1 100 ? -5.632 -9.135 -0.009 1.00 77.94 100 LYS A C 1
ATOM 759 O O . LYS A 1 100 ? -6.590 -9.297 -0.759 1.00 77.94 100 LYS A O 1
ATOM 764 N N . VAL A 1 101 ? -4.606 -8.347 -0.281 1.00 75.25 101 VAL A N 1
ATOM 765 C CA . VAL A 1 101 ? -4.416 -7.619 -1.528 1.00 75.25 101 VAL A CA 1
ATOM 766 C C . VAL A 1 101 ? -3.248 -8.280 -2.250 1.00 75.25 101 VAL A C 1
ATOM 768 O O . VAL A 1 101 ? -2.090 -8.074 -1.885 1.00 75.25 101 VAL A O 1
ATOM 771 N N . ASP A 1 102 ? -3.582 -9.111 -3.234 1.00 76.12 102 ASP A N 1
ATOM 772 C CA . ASP A 1 102 ? -2.623 -9.747 -4.136 1.00 76.12 102 ASP A CA 1
ATOM 773 C C . ASP A 1 102 ? -2.637 -8.961 -5.450 1.00 76.12 102 ASP A C 1
ATOM 775 O O . ASP A 1 102 ? -3.621 -9.002 -6.192 1.00 76.12 102 ASP A O 1
ATOM 779 N N . ILE A 1 103 ? -1.586 -8.178 -5.701 1.00 75.38 103 ILE A N 1
ATOM 780 C CA . ILE A 1 103 ? -1.456 -7.387 -6.929 1.00 75.38 103 ILE A CA 1
ATOM 781 C C . ILE A 1 103 ? -0.126 -7.736 -7.581 1.00 75.38 103 ILE A C 1
ATOM 783 O O . ILE A 1 103 ? 0.938 -7.600 -6.983 1.00 75.38 103 ILE A O 1
ATOM 787 N N . ASP A 1 104 ? -0.203 -8.133 -8.842 1.00 86.62 104 ASP A N 1
ATOM 788 C CA . ASP A 1 104 ? 0.931 -8.565 -9.649 1.00 86.62 104 ASP A CA 1
ATOM 789 C C . ASP A 1 104 ? 1.106 -7.617 -10.854 1.00 86.62 104 ASP A C 1
ATOM 791 O O . ASP A 1 104 ? 0.754 -7.978 -11.982 1.00 86.62 104 ASP A O 1
ATOM 795 N N . PRO A 1 105 ? 1.542 -6.352 -10.653 1.00 87.38 105 PRO A N 1
ATOM 796 C CA . PRO A 1 105 ? 1.527 -5.374 -11.729 1.00 87.38 105 PRO A CA 1
ATOM 797 C C . PRO A 1 105 ? 2.645 -5.635 -12.743 1.00 87.38 105 PRO A C 1
ATOM 799 O O . PRO A 1 105 ? 3.790 -5.924 -12.381 1.00 87.38 105 PRO A O 1
ATOM 802 N N . ILE A 1 106 ? 2.310 -5.438 -14.019 1.00 91.69 106 ILE A N 1
ATOM 803 C CA . ILE A 1 106 ? 3.268 -5.330 -15.120 1.00 91.69 106 ILE A CA 1
ATOM 804 C C . ILE A 1 106 ? 3.462 -3.844 -15.427 1.00 91.69 106 ILE A C 1
ATOM 806 O O . ILE A 1 106 ? 2.505 -3.138 -15.740 1.00 91.69 106 ILE A O 1
ATOM 810 N N . ILE A 1 107 ? 4.700 -3.369 -15.332 1.00 94.38 107 ILE A N 1
ATOM 811 C CA . ILE A 1 107 ? 5.096 -1.978 -15.552 1.00 94.38 107 ILE A CA 1
ATOM 812 C C . ILE A 1 107 ? 5.942 -1.932 -16.819 1.00 94.38 107 ILE A C 1
ATOM 814 O O . ILE A 1 107 ? 6.962 -2.605 -16.902 1.00 94.38 107 ILE A O 1
ATOM 818 N N . THR A 1 108 ? 5.544 -1.140 -17.806 1.00 96.12 108 THR A N 1
ATOM 819 C CA . THR A 1 108 ? 6.296 -0.964 -19.056 1.00 96.12 108 THR A CA 1
ATOM 820 C C . THR A 1 108 ? 6.910 0.425 -19.119 1.00 96.12 108 THR A C 1
ATOM 822 O O . THR A 1 108 ? 6.254 1.403 -18.762 1.00 96.12 108 THR A O 1
ATOM 825 N N . TYR A 1 109 ? 8.134 0.526 -19.623 1.00 96.44 109 TYR A N 1
ATOM 826 C CA . TYR A 1 109 ? 8.844 1.786 -19.808 1.00 96.44 109 TYR A CA 1
ATOM 827 C C . TYR A 1 109 ? 9.433 1.876 -21.218 1.00 96.44 109 TYR A C 1
ATOM 829 O O . TYR A 1 109 ? 10.002 0.911 -21.728 1.00 96.44 109 TYR A O 1
ATOM 837 N N . LEU A 1 110 ? 9.299 3.052 -21.833 1.00 97.12 110 LEU A N 1
ATOM 838 C CA . LEU A 1 110 ? 9.903 3.399 -23.115 1.00 97.12 110 LEU A CA 1
ATOM 839 C C . LEU A 1 110 ? 10.482 4.811 -23.011 1.00 97.12 110 LEU A C 1
ATOM 841 O O . LEU A 1 110 ? 9.768 5.746 -22.647 1.00 97.12 110 LEU A O 1
ATOM 845 N N . GLY A 1 111 ? 11.766 4.963 -23.324 1.00 95.94 111 GLY A N 1
ATOM 846 C CA . GLY A 1 111 ? 12.477 6.232 -23.200 1.00 95.94 111 GLY A CA 1
ATOM 847 C C . GLY A 1 111 ? 13.546 6.435 -24.269 1.00 95.94 111 GLY A C 1
ATOM 848 O O . GLY A 1 111 ? 13.973 5.492 -24.938 1.00 95.94 111 GLY A O 1
ATOM 849 N N . VAL A 1 112 ? 13.985 7.684 -24.413 1.00 95.75 112 VAL A N 1
ATOM 850 C CA . VAL A 1 112 ? 15.136 8.095 -25.226 1.00 95.75 112 VAL A CA 1
ATOM 851 C C . VAL A 1 112 ? 16.123 8.837 -24.326 1.00 95.75 112 VAL A C 1
ATOM 853 O O . VAL A 1 112 ? 15.713 9.620 -23.470 1.00 95.75 112 VAL A O 1
ATOM 856 N N . GLY A 1 113 ? 17.412 8.564 -24.491 1.00 93.62 113 GLY A N 1
ATOM 857 C CA . GLY A 1 113 ? 18.497 9.162 -23.728 1.00 93.62 113 GLY A CA 1
ATOM 858 C C . GLY A 1 113 ? 19.558 9.773 -24.636 1.00 93.62 113 GLY A C 1
ATOM 859 O O . GLY A 1 113 ? 19.738 9.345 -25.777 1.00 93.62 113 GLY A O 1
ATOM 860 N N . TYR A 1 114 ? 20.258 10.772 -24.097 1.00 94.12 114 TYR A N 1
ATOM 861 C CA . TYR A 1 114 ? 21.438 11.375 -24.706 1.00 94.12 114 TYR A CA 1
ATOM 862 C C . TYR A 1 114 ? 22.668 11.102 -23.830 1.00 94.12 114 TYR A C 1
ATOM 864 O O . TYR A 1 114 ? 22.603 11.292 -22.613 1.00 94.12 114 TYR A O 1
ATOM 872 N N . ARG A 1 115 ? 23.780 10.662 -24.422 1.00 92.81 115 ARG A N 1
ATOM 873 C CA . ARG A 1 115 ? 25.074 10.465 -23.755 1.00 92.81 115 ARG A CA 1
ATOM 874 C C . ARG A 1 115 ? 26.091 11.466 -24.314 1.00 92.81 115 ARG A C 1
ATOM 876 O O . ARG A 1 115 ? 26.261 11.553 -25.527 1.00 92.81 115 ARG A O 1
ATOM 883 N N . PHE A 1 116 ? 26.715 12.223 -23.409 1.00 89.31 116 PHE A N 1
ATOM 884 C CA . PHE A 1 116 ? 27.764 13.210 -23.695 1.00 89.31 116 PHE A CA 1
ATOM 885 C C . PHE A 1 116 ? 29.150 12.565 -23.738 1.00 89.31 116 PHE A C 1
ATOM 887 O O . PHE A 1 116 ? 29.356 11.572 -22.997 1.00 89.31 116 PHE A O 1
#

Sequence (116 aa):
DIKLNDEIRSDLISAGHMIQNVLDGKAGAALDRKESSGNMVVKVDADDAIAPIFTAGFTYDFNDSWYTVASVSYAKLNNRTKIDVINQNTGARLIHGSTKVDIDPIITYLGVGYRF

Foldseek 3Di:
DDDDDPVVQVVLQLQVQLQQCVVVVNNVCSVVSHGHPFDKDKDKDKDDWDKDKDKDKDKAAPDPWKIKIKMKMKIFTWIKMWIWIARPVVRDTRDIDIDIDTDIDIDIDIDMGTDD

pLDDT: mean 87.7, std 7.68, range [54.62, 97.44]